Protein AF-A0A8X8KDC6-F1 (afdb_monomer)

Radius of gyration: 17.76 Å; Cα contacts (8 Å, |Δi|>4): 75; chains: 1; bounding box: 38×40×50 Å

Structure (mmCIF, N/CA/C/O backbone):
data_AF-A0A8X8KDC6-F1
#
_entry.id   AF-A0A8X8KDC6-F1
#
loop_
_atom_site.group_PDB
_atom_site.id
_atom_site.type_symbol
_atom_site.label_atom_id
_atom_site.label_alt_id
_atom_site.label_comp_id
_atom_site.label_asym_id
_atom_site.label_entity_id
_atom_site.label_seq_id
_atom_site.pdbx_PDB_ins_code
_atom_site.Cartn_x
_atom_site.Cartn_y
_atom_site.Cartn_z
_atom_site.occupancy
_atom_site.B_iso_or_equiv
_atom_site.auth_seq_id
_atom_site.auth_comp_id
_atom_site.auth_asym_id
_atom_site.auth_atom_id
_atom_site.pdbx_PDB_model_num
ATOM 1 N N . MET A 1 1 ? -7.376 23.759 17.686 1.00 50.00 1 MET A N 1
ATOM 2 C CA . MET A 1 1 ? -8.485 22.789 17.857 1.00 50.00 1 MET A CA 1
ATOM 3 C C . MET A 1 1 ? -9.263 22.471 16.564 1.00 50.00 1 MET A C 1
ATOM 5 O O . MET A 1 1 ? -10.229 21.731 16.641 1.00 50.00 1 MET A O 1
ATOM 9 N N . GLY A 1 2 ? -8.847 22.927 15.369 1.00 57.12 2 GLY A N 1
ATOM 10 C CA . GLY A 1 2 ? -9.596 22.674 14.118 1.00 57.12 2 GLY A CA 1
ATOM 11 C C . GLY A 1 2 ? -9.469 21.265 13.511 1.00 57.12 2 GLY A C 1
ATOM 12 O O . GLY A 1 2 ? -10.351 20.841 12.777 1.00 57.12 2 GLY A O 1
ATOM 13 N N . TRP A 1 3 ? -8.418 20.509 13.843 1.00 61.12 3 TRP A N 1
ATOM 14 C CA . TRP A 1 3 ? -8.119 19.207 13.220 1.00 61.12 3 TRP A CA 1
ATOM 15 C C . TRP A 1 3 ? -8.975 18.040 13.734 1.00 61.12 3 TRP A C 1
ATOM 17 O O . TRP A 1 3 ? -9.040 17.001 13.087 1.00 61.12 3 TRP A O 1
ATOM 27 N N . ILE A 1 4 ? -9.649 18.199 14.878 1.00 70.69 4 ILE A N 1
ATOM 28 C CA . ILE A 1 4 ? -10.498 17.150 15.474 1.00 70.69 4 ILE A CA 1
ATOM 29 C C . ILE A 1 4 ? -11.680 16.808 14.555 1.00 70.69 4 ILE A C 1
ATOM 31 O O . ILE A 1 4 ? -12.079 15.650 14.479 1.00 70.69 4 ILE A O 1
ATOM 35 N N . TRP A 1 5 ? -12.178 17.778 13.783 1.00 78.06 5 TRP A N 1
ATOM 36 C CA . TRP A 1 5 ? -13.244 17.563 12.800 1.00 78.06 5 TRP A CA 1
ATOM 37 C C . TRP A 1 5 ? -12.818 16.701 11.606 1.00 78.06 5 TRP A C 1
ATOM 39 O O . TRP A 1 5 ? -13.671 16.134 10.933 1.00 78.06 5 TRP A O 1
ATOM 49 N N . LEU A 1 6 ? -11.510 16.564 11.358 1.00 86.75 6 LEU A N 1
ATOM 50 C CA . LEU A 1 6 ? -10.969 15.701 10.305 1.00 86.75 6 LEU A CA 1
ATOM 51 C C . LEU A 1 6 ? -10.793 14.253 10.774 1.00 86.75 6 LEU A C 1
ATOM 53 O O . LEU A 1 6 ? -10.566 13.373 9.949 1.00 86.75 6 LEU A O 1
ATOM 57 N N . LEU A 1 7 ? -10.908 13.983 12.079 1.00 87.62 7 LEU A N 1
ATOM 58 C CA . LEU A 1 7 ? -10.729 12.641 12.625 1.00 87.62 7 LEU A CA 1
ATOM 59 C C . LEU A 1 7 ? -11.767 11.637 12.086 1.00 87.62 7 LEU A C 1
ATOM 61 O O . LEU A 1 7 ? -11.349 10.565 11.653 1.00 87.62 7 LEU A O 1
ATOM 65 N N . PRO A 1 8 ? -13.081 11.945 12.032 1.00 91.12 8 PRO A N 1
ATOM 66 C CA . PRO A 1 8 ? -14.060 11.033 11.440 1.00 91.12 8 PRO A CA 1
ATOM 67 C C . PRO A 1 8 ? -13.779 10.755 9.962 1.00 91.12 8 PRO A C 1
ATOM 69 O O . PRO A 1 8 ? -13.879 9.613 9.524 1.00 91.12 8 PRO A O 1
ATOM 72 N N . PHE A 1 9 ? -13.375 11.783 9.211 1.00 93.31 9 PHE A N 1
ATOM 73 C CA . PHE A 1 9 ? -13.016 11.655 7.800 1.00 93.31 9 PHE A CA 1
ATOM 74 C C . PHE A 1 9 ? -11.799 10.739 7.613 1.00 93.31 9 PHE A C 1
ATOM 76 O O . PHE A 1 9 ? -11.860 9.778 6.856 1.00 93.31 9 PHE A O 1
ATOM 83 N N . HIS A 1 10 ? -10.739 10.954 8.395 1.00 94.25 10 HIS A N 1
ATOM 84 C CA . HIS A 1 10 ? -9.546 10.110 8.386 1.00 94.25 10 HIS A CA 1
ATOM 85 C C . HIS A 1 10 ? -9.852 8.640 8.720 1.00 94.25 10 HIS A C 1
ATOM 87 O O . HIS A 1 10 ? -9.284 7.737 8.106 1.00 94.25 10 HIS A O 1
ATOM 93 N N . ILE A 1 11 ? -10.765 8.389 9.667 1.00 93.88 11 ILE A N 1
ATOM 94 C CA . ILE A 1 11 ? -11.205 7.029 10.007 1.00 93.88 11 ILE A CA 1
ATOM 95 C C . ILE A 1 11 ? -11.946 6.393 8.824 1.00 93.88 11 ILE A C 1
ATOM 97 O O . ILE A 1 11 ? -11.641 5.258 8.466 1.00 93.88 11 ILE A O 1
ATOM 101 N N . ILE A 1 12 ? -12.890 7.109 8.203 1.00 95.38 12 ILE A N 1
ATOM 102 C CA . ILE A 1 12 ? -13.651 6.605 7.048 1.00 95.38 12 ILE A CA 1
ATOM 103 C C . ILE A 1 12 ? -12.710 6.277 5.885 1.00 95.38 12 ILE A C 1
ATOM 105 O O . ILE A 1 12 ? -12.761 5.162 5.366 1.00 95.38 12 ILE A O 1
ATOM 109 N N . ASP A 1 13 ? -11.807 7.190 5.530 1.00 95.19 13 ASP A N 1
ATOM 110 C CA . ASP A 1 13 ? -10.813 6.970 4.476 1.00 95.19 13 ASP A CA 1
ATOM 111 C C . ASP A 1 13 ? -9.928 5.756 4.774 1.00 95.19 13 ASP A C 1
ATOM 113 O O . ASP A 1 13 ? -9.688 4.918 3.902 1.00 95.19 13 ASP A O 1
ATOM 117 N N . GLY A 1 14 ? -9.486 5.610 6.028 1.00 96.06 14 GLY A N 1
ATOM 118 C CA . GLY A 1 14 ? -8.709 4.456 6.474 1.00 96.06 14 GLY A CA 1
ATOM 119 C C . GLY A 1 14 ? -9.466 3.131 6.332 1.00 96.06 14 GLY A C 1
ATOM 120 O O . GLY A 1 14 ? -8.876 2.127 5.929 1.00 96.06 14 GLY A O 1
ATOM 121 N N . LEU A 1 15 ? -10.774 3.115 6.606 1.00 97.00 15 LEU A N 1
ATOM 122 C CA . LEU A 1 15 ? -11.620 1.929 6.434 1.00 97.00 15 LEU A CA 1
ATOM 123 C C . LEU A 1 15 ? -11.855 1.593 4.958 1.00 97.00 15 LEU A C 1
ATOM 125 O O . LEU A 1 15 ? -11.817 0.421 4.585 1.00 97.00 15 LEU A O 1
ATOM 129 N N . VAL A 1 16 ? -12.046 2.598 4.102 1.00 97.62 16 VAL A N 1
ATOM 130 C CA . VAL A 1 16 ? -12.143 2.394 2.649 1.00 97.62 16 VAL A CA 1
ATOM 131 C C . VAL A 1 16 ? -10.831 1.823 2.104 1.00 97.62 16 VAL A C 1
ATOM 133 O O . VAL A 1 16 ? -10.850 0.842 1.359 1.00 97.62 16 VAL A O 1
ATOM 136 N N . ALA A 1 17 ? -9.687 2.362 2.536 1.00 95.81 17 ALA A N 1
ATOM 137 C CA . ALA A 1 17 ? -8.376 1.818 2.193 1.00 95.81 17 ALA A CA 1
ATOM 138 C C . ALA A 1 17 ? -8.212 0.366 2.676 1.00 95.81 17 ALA A C 1
ATOM 140 O O . ALA A 1 17 ? -7.677 -0.468 1.946 1.00 95.81 17 ALA A O 1
ATOM 141 N N . ALA A 1 18 ? -8.721 0.032 3.867 1.00 97.31 18 ALA A N 1
ATOM 142 C CA . ALA A 1 18 ? -8.708 -1.334 4.387 1.00 97.31 18 ALA A CA 1
ATOM 143 C C . ALA A 1 18 ? -9.477 -2.313 3.492 1.00 97.31 18 ALA A C 1
ATOM 145 O O . ALA A 1 18 ? -8.973 -3.395 3.188 1.00 97.31 18 ALA A O 1
ATOM 146 N N . LEU A 1 19 ? -10.674 -1.926 3.041 1.00 97.75 19 LEU A N 1
ATOM 147 C CA . LEU A 1 19 ? -11.485 -2.735 2.130 1.00 97.75 19 LEU A CA 1
ATOM 148 C C . LEU A 1 19 ? -10.792 -2.928 0.780 1.00 97.75 19 LEU A C 1
ATOM 150 O O . LEU A 1 19 ? -10.756 -4.046 0.265 1.00 97.75 19 LEU A O 1
ATOM 154 N N . PHE A 1 20 ? -10.198 -1.864 0.234 1.00 96.94 20 PHE A N 1
ATOM 155 C CA . PHE A 1 20 ? -9.437 -1.943 -1.009 1.00 96.94 20 PHE A CA 1
ATOM 156 C C . PHE A 1 20 ? -8.254 -2.913 -0.884 1.00 96.94 20 PHE A C 1
ATOM 158 O O . PHE A 1 20 ? -8.102 -3.808 -1.713 1.00 96.94 20 PHE A O 1
ATOM 165 N N . LEU A 1 21 ? -7.461 -2.802 0.187 1.00 97.06 21 LEU A N 1
ATOM 166 C CA . LEU A 1 21 ? -6.334 -3.702 0.445 1.00 97.06 21 LEU A CA 1
ATOM 167 C C . 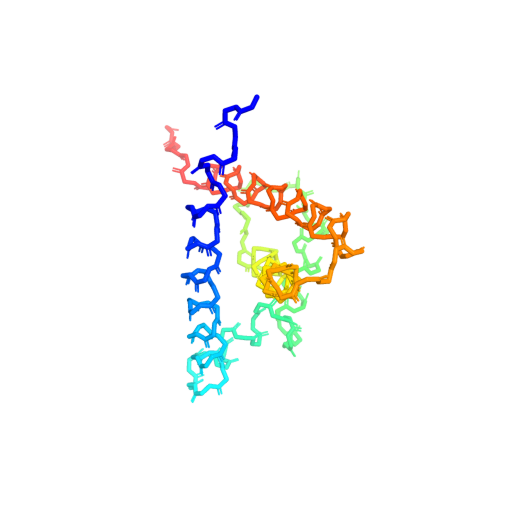LEU A 1 21 ? -6.784 -5.154 0.634 1.00 97.06 21 LEU A C 1
ATOM 169 O O . LEU A 1 21 ? -6.146 -6.064 0.109 1.00 97.06 21 LEU A O 1
ATOM 173 N N . ALA A 1 22 ? -7.885 -5.391 1.351 1.00 97.25 22 ALA A N 1
ATOM 174 C CA . ALA A 1 22 ? -8.444 -6.731 1.506 1.00 97.25 22 ALA A CA 1
ATOM 175 C C . ALA A 1 22 ? -8.863 -7.332 0.151 1.00 97.25 22 ALA A C 1
ATOM 177 O O . ALA A 1 22 ? -8.593 -8.507 -0.116 1.00 97.25 22 ALA A O 1
ATOM 178 N N . GLY A 1 23 ? -9.471 -6.523 -0.721 1.00 97.62 23 GLY A N 1
ATOM 179 C CA . GLY A 1 23 ? -9.788 -6.898 -2.098 1.00 97.62 23 GLY A CA 1
ATOM 180 C C . GLY A 1 23 ? -8.541 -7.221 -2.923 1.00 97.62 23 GLY A C 1
ATOM 181 O O . GLY A 1 23 ? -8.492 -8.268 -3.569 1.00 97.62 23 GLY A O 1
ATOM 182 N N . GLU A 1 24 ? -7.507 -6.383 -2.838 1.00 96.81 24 GLU A N 1
ATOM 183 C CA . GLU A 1 24 ? -6.232 -6.579 -3.536 1.00 96.81 24 GLU A CA 1
ATOM 184 C C . GLU A 1 24 ? -5.561 -7.894 -3.115 1.00 96.81 24 GLU A C 1
ATOM 186 O O . GLU A 1 24 ? -5.214 -8.721 -3.959 1.00 96.81 24 GLU A O 1
ATOM 191 N N . TRP A 1 25 ? -5.457 -8.161 -1.809 1.00 97.31 25 TRP A N 1
ATOM 192 C CA . TRP A 1 25 ? -4.926 -9.430 -1.301 1.00 97.31 25 TRP A CA 1
ATOM 193 C C . TRP A 1 25 ? -5.766 -10.632 -1.738 1.00 97.31 25 TRP A C 1
ATOM 195 O O . TRP A 1 25 ? -5.215 -11.657 -2.147 1.00 97.31 25 TRP A O 1
ATOM 205 N N . SER A 1 26 ? -7.094 -10.502 -1.712 1.00 97.50 26 SER A N 1
ATOM 206 C CA . SER A 1 26 ? -8.003 -11.552 -2.181 1.00 97.50 26 SER A CA 1
ATOM 207 C C . SER A 1 26 ? -7.783 -11.859 -3.662 1.00 97.50 26 SER A C 1
ATOM 209 O O . SER A 1 26 ? -7.729 -13.025 -4.051 1.00 97.50 26 SER A O 1
ATOM 211 N N . TRP A 1 27 ? -7.585 -10.837 -4.495 1.00 97.69 27 TRP A N 1
ATOM 212 C CA . TRP A 1 27 ? -7.288 -11.010 -5.914 1.00 97.69 27 TRP A CA 1
ATOM 213 C C . TRP A 1 27 ? -5.903 -11.628 -6.156 1.00 97.69 27 TRP A C 1
ATOM 215 O O . TRP A 1 27 ? -5.794 -12.581 -6.944 1.00 97.69 27 TRP A O 1
ATOM 225 N N . LEU A 1 28 ? -4.867 -11.129 -5.467 1.00 96.12 28 LEU A N 1
ATOM 226 C CA . LEU A 1 28 ? -3.480 -11.603 -5.563 1.00 96.12 28 LEU A CA 1
ATOM 227 C C . LEU A 1 28 ? -3.355 -13.089 -5.217 1.00 96.12 28 LEU A C 1
ATOM 229 O O . LEU A 1 28 ? -2.596 -13.814 -5.862 1.00 96.12 28 LEU A O 1
ATOM 233 N N . LEU A 1 29 ? -4.106 -13.556 -4.221 1.00 94.31 29 LEU A N 1
ATOM 234 C CA . LEU A 1 29 ? -4.061 -14.944 -3.763 1.00 94.31 29 LEU A CA 1
ATOM 235 C C . LEU A 1 29 ? -5.074 -15.832 -4.508 1.00 94.31 29 LEU A C 1
ATOM 237 O O . LEU A 1 29 ? -4.766 -16.973 -4.871 1.00 94.31 29 LEU A O 1
ATOM 241 N N . GLY A 1 30 ? -6.263 -15.298 -4.793 1.00 93.75 30 GLY A N 1
ATOM 242 C CA . GLY A 1 30 ? -7.405 -16.045 -5.320 1.00 93.75 30 GLY A CA 1
ATOM 243 C C . GLY A 1 30 ? -7.367 -16.312 -6.824 1.00 93.75 30 GLY A C 1
ATOM 244 O O . GLY A 1 30 ? -7.896 -17.325 -7.277 1.00 93.75 30 GLY A O 1
ATOM 245 N N . SER A 1 31 ? -6.701 -15.471 -7.621 1.00 95.62 31 SER A N 1
ATOM 246 C CA . SER A 1 31 ? -6.715 -15.595 -9.086 1.00 95.62 31 SER A CA 1
ATOM 247 C C . SER A 1 31 ? -5.368 -16.025 -9.677 1.00 95.62 31 SER A C 1
ATOM 249 O O . SER A 1 31 ? -4.296 -15.719 -9.156 1.00 95.62 31 SER A O 1
ATOM 251 N N . GLY A 1 32 ? -5.394 -16.721 -10.821 1.00 94.81 32 GLY A N 1
ATOM 252 C CA . GLY A 1 32 ? -4.166 -17.094 -11.535 1.00 94.81 32 GLY A CA 1
ATOM 253 C C . GLY A 1 32 ? -3.362 -15.880 -12.025 1.00 94.81 32 GLY A C 1
ATOM 254 O O . GLY A 1 32 ? -2.133 -15.906 -12.003 1.00 94.81 32 GLY A O 1
ATOM 255 N N . ALA A 1 33 ? -4.044 -14.805 -12.435 1.00 93.44 33 ALA A N 1
ATOM 256 C CA . ALA A 1 33 ? -3.409 -13.541 -12.808 1.00 93.44 33 ALA A CA 1
ATOM 257 C C . ALA A 1 33 ? -2.813 -12.819 -11.590 1.00 93.44 33 ALA A C 1
ATOM 259 O O . ALA A 1 33 ? -1.662 -12.383 -11.647 1.00 93.44 33 ALA A O 1
ATOM 260 N N . GLY A 1 34 ? -3.549 -12.786 -10.478 1.00 93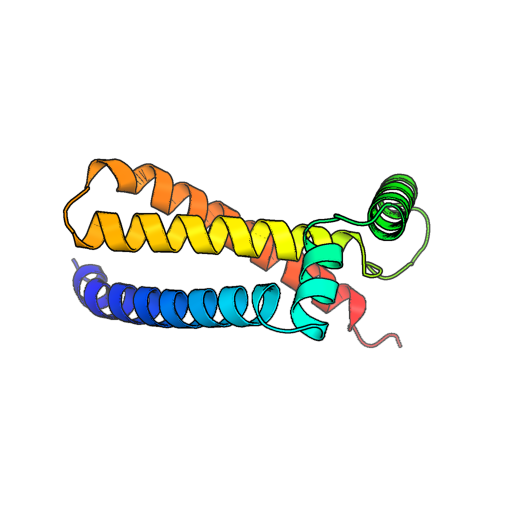.19 34 GLY A N 1
ATOM 261 C CA . GLY A 1 34 ? -3.099 -12.231 -9.208 1.00 93.19 34 GLY A CA 1
ATOM 262 C C . GLY A 1 34 ? -1.844 -12.919 -8.689 1.00 93.19 34 GLY A C 1
ATOM 263 O O . GLY A 1 34 ? -0.861 -12.244 -8.408 1.00 93.19 34 GLY A O 1
ATOM 264 N N . ARG A 1 35 ? -1.791 -14.258 -8.698 1.00 93.31 35 ARG A N 1
ATOM 265 C CA . ARG A 1 35 ? -0.596 -14.996 -8.248 1.00 93.31 35 ARG A CA 1
ATOM 266 C C . ARG A 1 35 ? 0.641 -14.697 -9.093 1.00 93.31 35 ARG A C 1
ATOM 268 O O . ARG A 1 35 ? 1.748 -14.622 -8.561 1.00 93.31 35 ARG A O 1
ATOM 275 N N . ARG A 1 36 ? 0.476 -14.479 -10.405 1.00 90.69 36 ARG A N 1
ATOM 276 C CA . ARG A 1 36 ? 1.574 -14.018 -11.277 1.00 90.69 36 ARG A CA 1
ATOM 277 C C . ARG A 1 36 ? 2.018 -12.597 -10.924 1.00 90.69 36 ARG A C 1
ATOM 279 O O . ARG A 1 36 ? 3.220 -12.337 -10.903 1.00 90.69 36 ARG A O 1
ATOM 286 N N . SER A 1 37 ? 1.074 -11.704 -10.617 1.00 89.56 37 SER A N 1
ATOM 287 C CA . SER A 1 37 ? 1.376 -10.353 -10.130 1.00 89.56 37 SER A CA 1
ATOM 288 C C . SER A 1 37 ? 2.113 -10.397 -8.786 1.00 89.56 37 SER A C 1
ATOM 290 O O . SER A 1 37 ? 3.182 -9.806 -8.667 1.00 89.56 37 SER A O 1
ATOM 292 N N . ALA A 1 38 ? 1.637 -11.199 -7.826 1.00 89.75 38 ALA A N 1
ATOM 293 C CA . ALA A 1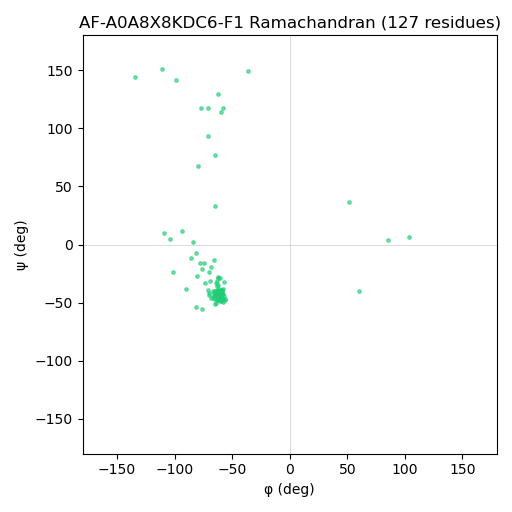 38 ? 2.268 -11.429 -6.527 1.00 89.75 38 ALA A CA 1
ATOM 294 C C . ALA A 1 38 ? 3.711 -11.935 -6.681 1.00 89.75 38 ALA A C 1
ATOM 296 O 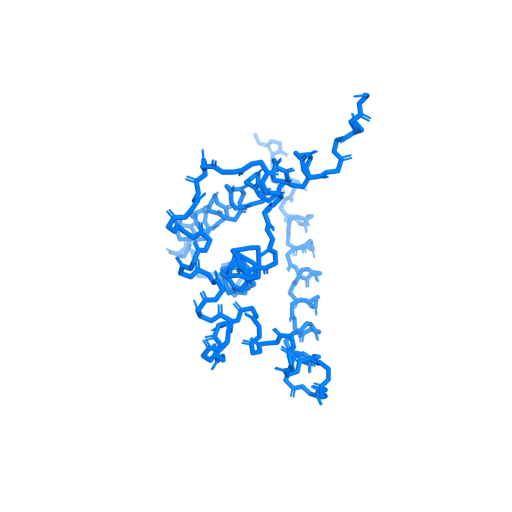O . ALA A 1 38 ? 4.640 -11.387 -6.091 1.00 89.75 38 ALA A O 1
ATOM 297 N N . ALA A 1 39 ? 3.934 -12.931 -7.546 1.00 87.75 39 ALA A N 1
ATOM 298 C CA . ALA A 1 39 ? 5.271 -13.457 -7.816 1.00 87.75 39 ALA A CA 1
ATOM 299 C C . ALA A 1 39 ? 6.229 -12.415 -8.418 1.00 87.75 39 ALA A C 1
ATOM 301 O O . ALA A 1 39 ? 7.447 -12.504 -8.225 1.00 87.75 39 ALA A O 1
ATOM 302 N N . ARG A 1 40 ? 5.691 -11.426 -9.140 1.00 86.56 40 ARG A N 1
ATOM 303 C CA . ARG A 1 40 ? 6.446 -10.288 -9.665 1.00 86.56 40 ARG A CA 1
ATOM 304 C C . ARG A 1 40 ? 6.753 -9.274 -8.561 1.00 86.56 40 ARG A C 1
ATOM 306 O O . ARG A 1 40 ? 7.926 -8.998 -8.347 1.00 86.56 40 ARG A O 1
ATOM 313 N N . ILE A 1 41 ? 5.749 -8.761 -7.851 1.00 88.56 41 ILE A N 1
ATOM 314 C CA . ILE A 1 41 ? 5.932 -7.677 -6.866 1.00 88.56 41 ILE A CA 1
ATOM 315 C C . ILE A 1 41 ? 6.713 -8.119 -5.621 1.00 88.56 41 ILE A C 1
ATOM 317 O O . ILE A 1 41 ? 7.506 -7.356 -5.085 1.00 88.56 41 ILE A O 1
ATOM 321 N N . PHE A 1 42 ? 6.587 -9.386 -5.214 1.00 86.88 42 PHE A N 1
ATOM 322 C CA . PHE A 1 42 ? 7.350 -9.956 -4.096 1.00 86.88 42 PHE A CA 1
ATOM 323 C C . PHE A 1 42 ? 8.643 -10.647 -4.530 1.00 86.88 42 PHE A C 1
ATOM 325 O O . PHE A 1 42 ? 9.268 -11.359 -3.745 1.00 86.88 42 PHE A O 1
ATOM 332 N N . LEU A 1 43 ? 9.056 -10.461 -5.790 1.00 84.00 43 LEU A N 1
ATOM 333 C CA . LEU A 1 43 ? 10.297 -11.014 -6.335 1.00 84.00 43 LEU A CA 1
ATOM 334 C C . LEU A 1 43 ? 10.434 -12.527 -6.082 1.00 84.00 43 LEU A C 1
ATOM 336 O O . LEU A 1 43 ? 11.530 -13.032 -5.831 1.00 84.00 43 LEU A O 1
ATOM 340 N N . LEU A 1 44 ? 9.330 -13.275 -6.139 1.00 83.25 44 LEU A N 1
ATOM 341 C CA . LEU A 1 44 ? 9.320 -14.709 -5.829 1.00 83.25 44 LEU A CA 1
ATOM 342 C C . LEU A 1 44 ? 9.943 -15.548 -6.953 1.00 83.25 44 LEU A C 1
ATOM 344 O O . LEU A 1 44 ? 10.318 -16.693 -6.727 1.00 83.25 44 LEU A O 1
ATOM 348 N N . SER A 1 45 ? 10.111 -14.981 -8.153 1.00 80.62 45 SER A N 1
ATOM 349 C CA . SER A 1 45 ? 10.761 -15.661 -9.277 1.00 80.62 45 SER A CA 1
ATOM 350 C C . SER A 1 45 ? 12.232 -15.256 -9.453 1.00 80.62 45 SER A C 1
ATOM 352 O O . SER A 1 45 ? 12.601 -14.079 -9.368 1.00 80.62 45 SER A O 1
ATOM 354 N N . ALA A 1 46 ? 13.082 -16.227 -9.804 1.00 77.88 46 ALA A N 1
ATOM 355 C CA . ALA A 1 46 ? 14.491 -15.986 -10.135 1.00 77.88 46 ALA A CA 1
ATOM 356 C C . ALA A 1 46 ? 14.664 -15.043 -11.342 1.00 77.88 46 ALA A C 1
ATOM 358 O O . ALA A 1 46 ? 15.657 -14.321 -11.450 1.00 77.88 46 ALA A O 1
ATOM 359 N N . THR A 1 47 ? 13.703 -15.027 -12.267 1.00 77.31 47 THR A N 1
ATOM 360 C CA . THR A 1 47 ? 13.667 -14.087 -13.394 1.00 77.31 47 THR A CA 1
ATOM 361 C C . THR A 1 47 ? 13.456 -12.650 -12.930 1.00 77.31 47 THR A C 1
ATOM 363 O O . THR A 1 47 ? 14.199 -11.772 -13.370 1.00 77.31 47 THR A O 1
ATOM 366 N N . THR A 1 48 ? 12.520 -12.403 -12.008 1.00 72.50 48 THR A N 1
ATOM 367 C CA . THR A 1 48 ? 12.266 -11.052 -11.489 1.00 72.50 48 THR A CA 1
ATOM 368 C C . THR A 1 48 ? 13.425 -10.569 -10.620 1.00 72.50 48 THR A C 1
ATOM 370 O O . THR A 1 48 ? 13.900 -9.453 -10.816 1.00 72.50 48 THR A O 1
ATOM 373 N N . ARG A 1 49 ? 13.988 -11.433 -9.760 1.00 79.50 49 ARG A N 1
ATOM 374 C CA . ARG A 1 49 ? 15.190 -11.106 -8.966 1.00 79.50 49 ARG A CA 1
ATOM 375 C C . ARG A 1 49 ? 16.367 -10.686 -9.849 1.00 79.50 49 ARG A C 1
ATOM 377 O O . ARG A 1 49 ? 16.983 -9.652 -9.613 1.00 79.50 49 ARG A O 1
ATOM 384 N N . ARG A 1 50 ? 16.647 -11.442 -10.919 1.00 79.88 50 ARG A N 1
ATOM 385 C CA . ARG A 1 50 ? 17.715 -11.106 -11.881 1.00 79.88 50 ARG A CA 1
ATOM 386 C C . ARG A 1 50 ? 17.454 -9.795 -12.626 1.00 79.88 50 ARG A C 1
ATOM 388 O O . ARG A 1 50 ? 18.411 -9.100 -12.956 1.00 79.88 50 ARG A O 1
ATOM 395 N N . ARG A 1 51 ? 16.192 -9.446 -12.911 1.00 74.56 51 ARG A N 1
ATOM 396 C CA . ARG A 1 51 ? 15.841 -8.135 -13.488 1.00 74.56 51 ARG A CA 1
ATOM 397 C C . ARG A 1 51 ? 16.179 -7.003 -12.515 1.00 74.56 51 ARG A C 1
ATOM 399 O O . ARG A 1 51 ? 16.932 -6.122 -12.910 1.00 74.56 51 ARG A O 1
ATOM 406 N N . VAL A 1 52 ? 15.748 -7.091 -11.256 1.00 75.50 52 VAL A N 1
ATOM 407 C CA . VAL A 1 52 ? 16.045 -6.077 -10.224 1.00 75.50 52 VAL A CA 1
ATOM 408 C C . VAL A 1 52 ? 17.548 -5.886 -10.026 1.00 75.50 52 VAL A C 1
ATOM 410 O O . VAL A 1 52 ? 18.035 -4.762 -10.090 1.00 75.50 52 VAL A O 1
ATOM 413 N N . VAL A 1 53 ? 18.309 -6.974 -9.858 1.00 80.62 53 VAL A N 1
ATOM 414 C CA . VAL A 1 53 ? 19.768 -6.897 -9.650 1.00 80.62 53 VAL A CA 1
ATOM 415 C C . VAL A 1 53 ? 20.478 -6.236 -10.832 1.00 80.62 53 VAL A C 1
ATOM 417 O O . VAL A 1 53 ? 21.386 -5.432 -10.631 1.00 80.62 53 VAL A O 1
ATOM 420 N N . ARG A 1 54 ? 20.070 -6.547 -12.069 1.00 76.25 54 ARG A N 1
ATOM 421 C CA . ARG A 1 54 ? 20.623 -5.884 -13.258 1.00 76.25 54 ARG A CA 1
ATOM 422 C C . ARG A 1 54 ? 20.298 -4.396 -13.263 1.00 76.25 54 ARG A C 1
ATOM 424 O O . ARG A 1 54 ? 21.200 -3.599 -13.478 1.00 76.25 54 ARG A O 1
ATOM 431 N N . GLN A 1 55 ? 19.056 -4.018 -12.976 1.00 72.50 55 GLN A N 1
ATOM 432 C CA . GLN A 1 55 ? 18.680 -2.604 -12.937 1.00 72.50 55 GLN A CA 1
ATOM 433 C C . GLN A 1 55 ? 19.447 -1.828 -11.876 1.00 72.50 55 GLN A C 1
ATOM 435 O O . GLN A 1 55 ? 19.946 -0.751 -12.166 1.00 72.50 55 GLN A O 1
ATOM 440 N N . TRP A 1 56 ? 19.606 -2.396 -10.683 1.00 74.25 56 TRP A N 1
ATOM 441 C CA . TRP A 1 56 ? 20.383 -1.765 -9.622 1.00 74.25 56 TRP A CA 1
ATOM 442 C C . TRP A 1 56 ? 21.837 -1.507 -10.041 1.00 74.25 56 TRP A C 1
ATOM 444 O O . TRP A 1 56 ? 22.386 -0.445 -9.774 1.00 74.25 56 TRP A O 1
ATOM 454 N N . ARG A 1 57 ? 22.462 -2.457 -10.749 1.00 76.06 57 ARG A N 1
ATOM 455 C CA . ARG A 1 57 ? 23.846 -2.317 -11.238 1.00 76.06 57 ARG A CA 1
ATOM 456 C C . ARG A 1 57 ? 24.012 -1.290 -12.360 1.00 76.06 57 ARG A C 1
ATOM 458 O O . ARG A 1 57 ? 25.116 -0.791 -12.550 1.00 76.06 57 ARG A O 1
ATOM 465 N N . HIS A 1 58 ? 22.947 -0.999 -13.101 1.00 71.44 58 HIS A N 1
ATOM 466 C CA . HIS A 1 58 ? 22.955 -0.063 -14.229 1.00 71.44 58 HIS A CA 1
ATOM 467 C C . HIS A 1 58 ? 22.202 1.241 -13.928 1.00 71.44 58 HIS A C 1
ATOM 469 O O . HIS A 1 58 ? 21.986 2.050 -14.831 1.00 71.44 58 HIS A O 1
ATOM 475 N N . LEU A 1 59 ? 21.824 1.460 -12.664 1.00 65.25 59 LEU A N 1
ATOM 476 C CA . LEU A 1 59 ? 21.132 2.661 -12.219 1.00 65.25 59 LEU A CA 1
ATOM 477 C C . LEU A 1 59 ? 21.998 3.892 -12.546 1.00 65.25 59 LEU A C 1
ATOM 479 O O . LEU A 1 59 ? 23.123 4.008 -12.066 1.00 65.25 59 LEU A O 1
ATOM 483 N N . GLY A 1 60 ? 21.489 4.781 -13.402 1.00 56.91 60 GLY A N 1
ATOM 484 C CA . GLY A 1 60 ? 22.170 6.019 -13.802 1.00 56.91 60 GLY A CA 1
ATOM 485 C C . GLY A 1 60 ? 23.160 5.908 -14.968 1.00 56.91 60 GLY A C 1
ATOM 486 O O . GLY A 1 60 ? 23.793 6.909 -15.288 1.00 56.91 60 GLY A O 1
ATOM 487 N N . ARG A 1 61 ? 23.311 4.737 -15.609 1.00 57.94 61 ARG A N 1
ATOM 488 C CA . ARG A 1 61 ? 24.297 4.549 -16.695 1.00 57.94 61 ARG A CA 1
ATOM 489 C C . ARG A 1 61 ? 23.712 4.584 -18.106 1.00 57.94 61 ARG A C 1
ATOM 491 O O . ARG A 1 61 ? 24.425 4.955 -19.026 1.00 57.94 61 ARG A O 1
ATOM 498 N N . ASP A 1 62 ? 22.426 4.286 -18.248 1.00 51.34 62 ASP A N 1
ATOM 499 C CA . ASP A 1 62 ? 21.693 4.374 -19.507 1.00 51.34 62 ASP A CA 1
ATOM 500 C C . ASP A 1 62 ? 20.352 5.065 -19.240 1.00 51.34 62 ASP A C 1
ATOM 502 O O . ASP A 1 62 ? 19.738 4.834 -18.197 1.00 51.34 62 ASP A O 1
ATOM 506 N N . GLY A 1 63 ? 19.867 5.886 -20.179 1.00 50.66 63 GLY A N 1
ATOM 507 C CA . GLY A 1 63 ? 18.544 6.541 -20.158 1.00 50.66 63 GLY A CA 1
ATOM 508 C C . GLY A 1 63 ? 17.354 5.569 -20.235 1.00 50.66 63 GLY A C 1
ATOM 509 O O . GLY A 1 63 ? 16.329 5.851 -20.861 1.00 50.66 63 GLY A O 1
ATOM 510 N N . THR A 1 64 ? 17.503 4.380 -19.658 1.00 49.78 64 THR A N 1
ATOM 511 C CA . THR A 1 64 ? 16.462 3.387 -19.491 1.00 49.78 64 THR A CA 1
ATOM 512 C C . THR A 1 64 ? 15.480 3.876 -18.437 1.00 49.78 64 THR A C 1
ATOM 514 O O . THR A 1 64 ? 15.852 4.020 -17.274 1.00 49.78 64 THR A O 1
ATOM 517 N N . LEU A 1 65 ? 14.231 4.073 -18.873 1.00 52.28 65 LEU A N 1
ATOM 518 C CA .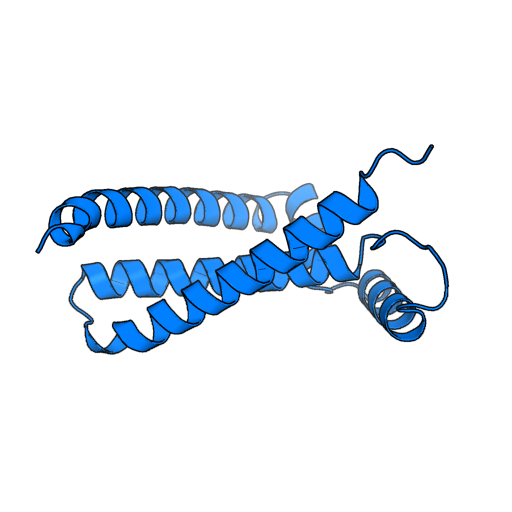 LEU A 1 65 ? 13.019 4.153 -18.047 1.00 52.28 65 LEU A CA 1
ATOM 519 C C . LEU A 1 65 ? 13.113 3.168 -16.869 1.00 52.28 65 LEU A C 1
ATOM 521 O O . LEU A 1 65 ? 13.746 2.114 -17.027 1.00 52.28 65 LEU A O 1
ATOM 525 N N . LEU A 1 66 ? 12.501 3.463 -15.719 1.00 54.06 66 LEU A N 1
ATOM 526 C CA . LEU A 1 66 ? 12.500 2.580 -14.542 1.00 54.06 66 LEU A CA 1
ATOM 527 C C . LEU A 1 66 ? 11.745 1.262 -14.857 1.00 54.06 66 LEU A C 1
ATOM 529 O O . LEU A 1 66 ? 10.596 1.033 -14.507 1.00 54.06 66 LEU A O 1
ATOM 533 N N . ARG A 1 67 ? 12.410 0.361 -15.588 1.00 62.69 67 ARG A N 1
ATOM 534 C CA . ARG A 1 67 ? 11.836 -0.798 -16.290 1.00 62.69 67 ARG A CA 1
ATOM 535 C C . ARG A 1 67 ? 11.363 -1.896 -15.342 1.00 62.69 67 ARG A C 1
ATOM 537 O O . ARG A 1 67 ? 12.141 -2.784 -15.027 1.00 62.69 67 ARG A O 1
ATOM 544 N N . GLU A 1 68 ? 10.093 -1.890 -14.960 1.00 62.28 68 GLU A N 1
ATOM 545 C CA . GLU A 1 68 ? 9.294 -3.017 -14.429 1.00 62.28 68 GLU A CA 1
ATOM 546 C C . GLU A 1 68 ? 9.753 -3.718 -13.128 1.00 62.28 68 GLU A C 1
ATOM 548 O O . GLU A 1 68 ? 8.907 -4.117 -12.336 1.00 62.28 68 GLU A O 1
ATOM 553 N N . GLY A 1 69 ? 11.047 -3.954 -12.890 1.00 65.81 69 GLY A N 1
ATOM 554 C CA . GLY A 1 69 ? 11.554 -4.753 -11.773 1.00 65.81 69 GLY A CA 1
ATOM 555 C C . GLY A 1 69 ? 11.628 -3.976 -10.462 1.00 65.81 69 GLY A C 1
ATOM 556 O O . GLY A 1 69 ? 11.092 -4.436 -9.456 1.00 65.81 69 GLY A O 1
ATOM 557 N N . LEU A 1 70 ? 12.296 -2.817 -10.465 1.00 71.62 70 LEU A N 1
ATOM 558 C CA . LEU A 1 70 ? 12.373 -1.933 -9.292 1.00 71.62 70 LEU A CA 1
ATOM 559 C C . LEU A 1 70 ? 10.998 -1.387 -8.902 1.00 71.62 70 LEU A C 1
ATOM 561 O O . LEU A 1 70 ? 10.658 -1.414 -7.724 1.00 71.62 70 LEU A O 1
ATOM 565 N N . ASP A 1 71 ? 10.191 -0.983 -9.884 1.00 75.44 71 ASP A N 1
ATOM 566 C CA . ASP A 1 71 ? 8.815 -0.533 -9.654 1.00 75.44 71 ASP A CA 1
ATOM 567 C C . ASP A 1 71 ? 7.953 -1.641 -9.024 1.00 75.44 71 ASP A C 1
ATOM 569 O O . ASP A 1 71 ? 7.298 -1.424 -8.007 1.00 75.44 71 ASP A O 1
ATOM 573 N N . ALA A 1 72 ? 8.061 -2.882 -9.516 1.00 77.56 72 ALA A N 1
ATOM 574 C CA . ALA A 1 72 ? 7.367 -4.013 -8.905 1.00 77.56 72 ALA A CA 1
ATOM 575 C C . ALA A 1 72 ? 7.794 -4.267 -7.448 1.00 77.56 72 ALA A C 1
ATOM 577 O O . ALA A 1 72 ? 6.942 -4.570 -6.613 1.00 77.56 72 ALA A O 1
ATOM 578 N N . ALA A 1 73 ? 9.086 -4.143 -7.130 1.00 80.06 73 ALA A N 1
ATOM 579 C CA . ALA A 1 73 ? 9.571 -4.298 -5.759 1.00 80.06 73 ALA A CA 1
ATOM 580 C C . ALA A 1 73 ? 9.048 -3.180 -4.838 1.00 80.06 73 ALA A C 1
ATOM 582 O O . ALA A 1 73 ? 8.605 -3.462 -3.725 1.00 80.06 73 ALA A O 1
ATOM 583 N N . VAL A 1 74 ? 9.049 -1.928 -5.314 1.00 83.19 74 VAL A N 1
ATOM 584 C CA . VAL A 1 74 ? 8.478 -0.777 -4.595 1.00 83.19 74 VAL A CA 1
ATOM 585 C C . VAL A 1 74 ? 6.984 -0.983 -4.352 1.00 83.19 74 VAL A C 1
ATOM 587 O O . VAL A 1 74 ? 6.532 -0.786 -3.228 1.00 83.19 74 VAL A O 1
ATOM 590 N N . ALA A 1 75 ? 6.235 -1.465 -5.347 1.00 85.81 75 ALA A N 1
ATOM 591 C CA . ALA A 1 75 ? 4.817 -1.790 -5.201 1.00 85.81 75 ALA A CA 1
ATOM 592 C C . ALA A 1 75 ? 4.571 -2.877 -4.138 1.00 85.81 75 ALA A C 1
ATOM 594 O O . ALA A 1 75 ? 3.658 -2.749 -3.323 1.00 85.81 75 ALA A O 1
ATOM 595 N N . GLY A 1 76 ? 5.408 -3.921 -4.092 1.00 89.88 76 GLY A N 1
ATOM 596 C CA . GLY A 1 76 ? 5.329 -4.963 -3.063 1.00 89.88 76 GLY A CA 1
ATOM 597 C C . GLY A 1 76 ? 5.584 -4.424 -1.651 1.00 89.88 76 GLY A C 1
ATOM 598 O O . GLY A 1 76 ? 4.829 -4.729 -0.726 1.00 89.88 76 GLY A O 1
ATOM 599 N N . VAL A 1 77 ? 6.611 -3.583 -1.482 1.00 90.69 77 VAL A N 1
ATOM 600 C CA . VAL A 1 77 ? 6.903 -2.914 -0.201 1.00 90.69 77 VAL A CA 1
ATOM 601 C C . VAL A 1 77 ? 5.762 -1.978 0.193 1.00 90.69 77 VAL A C 1
ATOM 603 O O . VAL A 1 77 ? 5.321 -2.007 1.340 1.00 90.69 77 VAL A O 1
ATOM 606 N N . PHE A 1 78 ? 5.245 -1.192 -0.751 1.00 91.69 78 PHE A N 1
ATOM 607 C CA . PHE A 1 78 ? 4.123 -0.290 -0.518 1.00 91.69 78 PHE A CA 1
ATOM 608 C C . PHE A 1 78 ? 2.884 -1.052 -0.039 1.00 91.69 78 PHE A C 1
ATOM 610 O O . PHE A 1 78 ? 2.305 -0.681 0.978 1.00 91.69 78 PHE A O 1
ATOM 617 N N . LEU A 1 79 ? 2.520 -2.155 -0.704 1.00 94.38 79 LEU A N 1
ATOM 618 C CA . LEU A 1 79 ? 1.372 -2.983 -0.325 1.00 94.38 79 LEU A CA 1
ATOM 619 C C . LEU A 1 79 ? 1.505 -3.533 1.105 1.00 94.38 79 LEU A C 1
ATOM 621 O O . L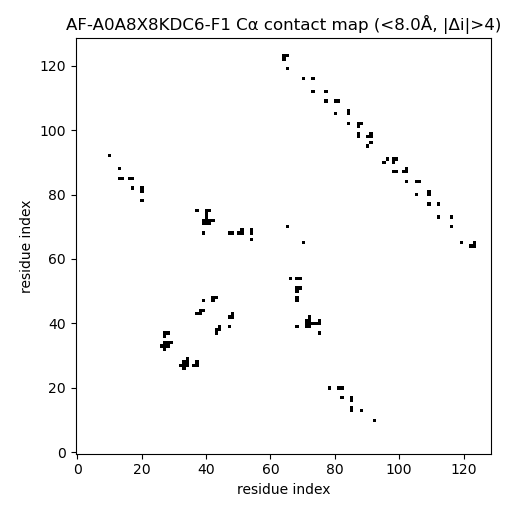EU A 1 79 ? 0.541 -3.497 1.876 1.00 94.38 79 LEU A O 1
ATOM 625 N N . LEU A 1 80 ? 2.697 -4.007 1.484 1.00 95.31 80 LEU A N 1
ATOM 626 C CA . LEU A 1 80 ? 2.962 -4.497 2.839 1.00 95.31 80 LEU A CA 1
ATOM 627 C C . LEU A 1 80 ? 2.850 -3.379 3.875 1.00 95.31 80 LEU A C 1
ATOM 629 O O . LEU A 1 80 ? 2.113 -3.526 4.849 1.00 95.31 80 LEU A O 1
ATOM 633 N N . LEU A 1 81 ? 3.538 -2.255 3.661 1.00 96.00 81 LEU A N 1
ATOM 634 C CA . LEU A 1 81 ? 3.506 -1.137 4.602 1.00 96.00 81 LEU A CA 1
ATOM 635 C C . LEU A 1 81 ? 2.097 -0.545 4.721 1.00 96.00 81 LEU A C 1
ATOM 637 O O . LEU A 1 81 ? 1.668 -0.246 5.829 1.00 96.00 81 LEU A O 1
ATOM 641 N N . ALA A 1 82 ? 1.346 -0.439 3.623 1.00 96.06 82 ALA A N 1
ATOM 642 C CA . ALA A 1 82 ? -0.042 0.021 3.635 1.00 96.06 82 ALA A CA 1
ATOM 643 C C . ALA A 1 82 ? -0.938 -0.916 4.456 1.00 96.06 82 ALA A C 1
ATOM 645 O O . ALA A 1 82 ? -1.727 -0.450 5.278 1.00 96.06 82 ALA A O 1
ATOM 646 N N . SER A 1 83 ? -0.752 -2.232 4.306 1.00 97.50 83 SER A N 1
ATOM 647 C CA . SER A 1 83 ? -1.475 -3.239 5.091 1.00 97.50 83 SER A CA 1
ATOM 648 C C . SER A 1 83 ? -1.183 -3.106 6.587 1.00 97.50 83 SER 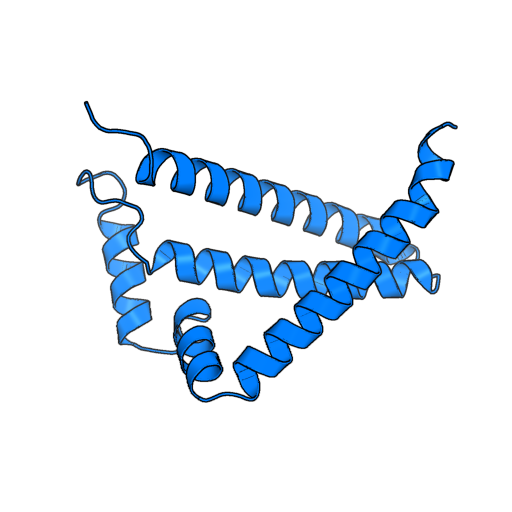A C 1
ATOM 650 O O . SER A 1 83 ? -2.112 -3.073 7.393 1.00 97.50 83 SER A O 1
ATOM 652 N N . VAL A 1 84 ? 0.090 -2.954 6.974 1.00 97.62 84 VAL A N 1
ATOM 653 C CA . VAL A 1 84 ? 0.466 -2.749 8.384 1.00 97.62 84 VAL A CA 1
ATOM 654 C C . VAL A 1 84 ? -0.099 -1.429 8.917 1.00 97.62 84 VAL A C 1
ATOM 656 O O . VAL A 1 84 ? -0.680 -1.413 9.999 1.00 97.62 84 VAL A O 1
ATOM 659 N N . THR A 1 85 ? 0.005 -0.333 8.160 1.00 97.56 85 THR A N 1
ATOM 660 C CA . THR A 1 85 ? -0.522 0.984 8.556 1.00 97.56 85 THR A CA 1
ATOM 661 C C . THR A 1 85 ? -2.018 0.936 8.845 1.00 97.56 85 THR A C 1
ATOM 663 O O . THR A 1 85 ? -2.451 1.472 9.867 1.00 97.56 85 THR A O 1
ATOM 666 N N . VAL A 1 86 ? -2.799 0.264 7.993 1.00 97.25 86 VAL A N 1
ATOM 667 C CA . VAL A 1 86 ? -4.242 0.079 8.193 1.00 97.25 86 VAL A CA 1
ATOM 668 C C . VAL A 1 86 ? -4.535 -0.761 9.433 1.00 97.25 86 VAL A C 1
ATOM 670 O O . VAL A 1 86 ? -5.390 -0.377 10.228 1.00 97.25 86 VAL A O 1
ATOM 673 N N . ILE A 1 87 ? -3.812 -1.866 9.646 1.00 97.00 87 ILE A N 1
ATOM 674 C CA . ILE A 1 87 ? -3.977 -2.696 10.850 1.00 97.00 87 ILE A CA 1
ATOM 675 C C . ILE A 1 87 ? -3.720 -1.859 12.108 1.00 97.00 87 ILE A C 1
ATOM 677 O O . ILE A 1 87 ? -4.543 -1.864 13.023 1.00 97.00 87 ILE A O 1
ATOM 681 N N . LEU A 1 88 ? -2.630 -1.081 12.141 1.00 97.25 88 LEU A N 1
ATOM 682 C CA . LEU A 1 88 ? -2.350 -0.176 13.259 1.00 97.25 88 LEU A CA 1
ATOM 683 C C . LEU A 1 88 ? -3.438 0.891 13.421 1.00 97.25 88 LEU A C 1
ATOM 685 O O . LEU A 1 88 ? -3.823 1.184 14.547 1.00 97.25 88 LEU A O 1
ATOM 689 N N . GLY A 1 89 ? -3.963 1.442 12.322 1.00 96.50 89 GLY A N 1
ATOM 690 C CA . GLY A 1 89 ? -5.054 2.420 12.348 1.00 96.50 89 GLY A CA 1
ATOM 691 C C . GLY A 1 89 ? -6.339 1.853 12.959 1.00 96.50 89 GLY A C 1
ATOM 692 O O . GLY A 1 89 ? -6.960 2.495 13.805 1.00 96.50 89 GLY A O 1
ATOM 693 N N . ILE A 1 90 ? -6.698 0.615 12.610 1.00 96.44 90 ILE A N 1
ATOM 694 C CA . ILE A 1 90 ? -7.846 -0.088 13.198 1.00 96.44 90 ILE A CA 1
ATOM 695 C C . ILE A 1 90 ? -7.608 -0.355 14.689 1.00 96.44 90 ILE A C 1
ATOM 697 O O . ILE A 1 90 ? -8.504 -0.119 15.497 1.00 96.44 90 ILE A O 1
ATOM 701 N N . LEU A 1 91 ? -6.414 -0.809 15.080 1.00 96.75 91 LEU A N 1
ATOM 702 C CA . LEU A 1 91 ? -6.080 -1.037 16.491 1.00 96.75 91 LEU A CA 1
ATOM 703 C C . LEU A 1 91 ? -6.109 0.264 17.308 1.00 96.75 91 LEU A C 1
ATOM 705 O O . LEU A 1 91 ? -6.641 0.281 18.418 1.00 96.75 91 LEU A O 1
ATOM 709 N N . LEU A 1 92 ? -5.609 1.365 16.744 1.00 95.94 92 LEU A N 1
ATOM 710 C CA . LEU A 1 92 ? -5.694 2.699 17.342 1.00 95.94 92 LEU A CA 1
ATOM 711 C C . LEU A 1 92 ? -7.145 3.138 17.531 1.00 95.94 92 LEU A C 1
ATOM 713 O O . LEU A 1 92 ? -7.500 3.619 18.605 1.00 95.94 92 LEU A O 1
ATOM 717 N N . TRP A 1 93 ? -8.000 2.907 16.532 1.00 94.50 93 TRP A N 1
ATOM 718 C CA . TRP A 1 93 ? -9.432 3.186 16.636 1.00 94.50 93 TRP A CA 1
ATOM 719 C C . TRP A 1 93 ? -10.116 2.357 17.738 1.00 94.50 93 TRP A C 1
ATOM 721 O O . TRP A 1 93 ? -11.068 2.818 18.363 1.00 94.50 93 TRP A O 1
ATOM 731 N N . ARG A 1 94 ? -9.592 1.161 18.038 1.00 94.81 94 ARG A N 1
ATOM 732 C CA . ARG A 1 94 ? -10.043 0.296 19.142 1.00 94.81 94 ARG A CA 1
ATOM 733 C C . ARG A 1 94 ? -9.432 0.642 20.508 1.00 94.81 94 ARG A C 1
ATOM 735 O O . ARG A 1 94 ? -9.748 -0.039 21.478 1.00 94.81 94 ARG A O 1
ATOM 742 N N . GLY A 1 95 ? -8.602 1.683 20.604 1.00 93.81 95 GLY A N 1
ATOM 743 C CA . GLY A 1 95 ? -8.054 2.181 21.871 1.00 93.81 95 GLY A CA 1
ATOM 744 C C . GLY A 1 95 ? -6.594 1.815 22.154 1.00 93.81 95 GLY A C 1
ATOM 745 O O . GLY A 1 95 ? -6.100 2.128 23.234 1.00 93.81 95 GLY A O 1
ATOM 746 N N . ALA A 1 96 ? -5.870 1.203 21.210 1.00 93.88 96 ALA A N 1
ATOM 747 C CA . ALA A 1 96 ? -4.449 0.877 21.374 1.00 93.88 96 ALA A CA 1
ATOM 748 C C . ALA A 1 96 ? -3.536 2.102 21.140 1.00 93.88 96 ALA A C 1
ATOM 750 O O . ALA A 1 96 ? -2.798 2.163 20.156 1.00 93.88 96 ALA A O 1
ATOM 751 N N . GLY A 1 97 ? -3.603 3.094 22.035 1.00 90.81 97 GLY A N 1
ATOM 752 C CA . GLY A 1 97 ? -2.937 4.398 21.891 1.00 90.81 97 GLY A CA 1
ATOM 753 C C . GLY A 1 97 ? -1.415 4.347 21.691 1.00 90.81 97 GLY A C 1
ATOM 754 O O . GLY A 1 97 ? -0.869 5.160 20.943 1.00 90.81 97 GLY A O 1
ATOM 755 N N . ASP A 1 98 ? -0.738 3.354 22.271 1.00 95.25 98 ASP A N 1
ATOM 756 C CA . ASP A 1 98 ? 0.726 3.198 22.201 1.00 95.25 98 ASP A CA 1
ATOM 757 C C . ASP A 1 98 ? 1.247 2.906 20.781 1.00 95.25 98 ASP A C 1
ATOM 759 O O . ASP A 1 98 ? 2.440 3.033 20.500 1.00 95.25 98 ASP A O 1
ATOM 763 N N . LEU A 1 99 ? 0.357 2.556 19.848 1.00 95.12 99 LEU A N 1
ATOM 764 C CA . LEU A 1 99 ? 0.695 2.310 18.444 1.00 95.12 99 LEU A CA 1
ATOM 765 C C . LEU A 1 99 ? 0.804 3.598 17.612 1.00 95.12 99 LEU A C 1
ATOM 767 O O . LEU A 1 99 ? 1.230 3.549 16.455 1.00 95.12 99 LEU A O 1
ATOM 771 N N . LEU A 1 100 ? 0.440 4.756 18.174 1.00 95.19 100 LEU A N 1
ATOM 772 C CA . LEU A 1 100 ? 0.363 6.021 17.444 1.00 95.19 100 LEU A CA 1
ATOM 773 C C . LEU A 1 100 ? 1.705 6.461 16.830 1.00 95.19 100 LEU A C 1
ATOM 775 O O . LEU A 1 100 ? 1.695 6.877 15.666 1.00 95.19 100 LEU A O 1
ATOM 779 N N . PRO A 1 101 ? 2.859 6.371 17.528 1.00 97.38 101 PRO A N 1
ATOM 780 C CA . PRO A 1 101 ? 4.146 6.717 16.930 1.00 97.38 101 PRO A CA 1
ATOM 781 C C . PRO A 1 101 ? 4.464 5.833 15.720 1.00 97.38 101 PRO A C 1
ATOM 783 O O . PRO A 1 101 ? 4.824 6.346 14.665 1.00 97.38 101 PRO A O 1
ATOM 786 N N . TRP A 1 102 ? 4.233 4.522 15.836 1.00 96.81 102 TRP A N 1
ATOM 787 C CA . TRP A 1 102 ? 4.481 3.552 14.767 1.00 96.81 102 TRP A CA 1
ATOM 788 C C . TRP A 1 102 ? 3.601 3.795 13.544 1.00 96.81 102 TRP A C 1
ATOM 790 O O . TRP A 1 102 ? 4.098 3.811 12.419 1.00 96.81 102 TRP A O 1
ATOM 800 N N . HIS A 1 103 ? 2.309 4.053 13.759 1.00 96.75 103 HIS A N 1
ATOM 801 C CA . HIS A 1 103 ? 1.382 4.391 12.683 1.00 96.75 103 HIS A CA 1
ATOM 802 C C . HIS A 1 103 ? 1.820 5.661 11.937 1.00 96.75 103 HIS A C 1
ATOM 804 O O . HIS A 1 103 ? 1.854 5.674 10.708 1.00 96.75 103 HIS A O 1
ATOM 810 N N . ARG A 1 104 ? 2.238 6.710 12.663 1.00 96.00 104 ARG A N 1
ATOM 811 C CA . ARG A 1 104 ? 2.753 7.952 12.059 1.00 96.00 104 ARG A CA 1
ATOM 812 C C . ARG A 1 104 ? 4.041 7.726 11.272 1.00 96.00 104 ARG A C 1
ATOM 814 O O . ARG A 1 104 ? 4.173 8.247 10.167 1.00 96.00 104 ARG A O 1
ATOM 821 N N . THR A 1 105 ? 4.973 6.946 11.814 1.00 97.06 105 THR A N 1
ATOM 822 C CA . THR A 1 105 ? 6.224 6.605 11.128 1.00 97.06 105 THR A CA 1
ATOM 823 C C . THR A 1 105 ? 5.949 5.860 9.825 1.00 97.06 105 THR A C 1
ATOM 825 O O . THR A 1 105 ? 6.495 6.228 8.787 1.00 97.06 105 THR A O 1
ATOM 828 N N . LEU A 1 106 ? 5.062 4.862 9.839 1.00 96.25 106 LEU A N 1
ATOM 829 C CA . LEU A 1 106 ? 4.693 4.132 8.625 1.00 96.25 106 LEU A CA 1
ATOM 830 C C . LEU A 1 106 ? 3.969 5.015 7.604 1.00 96.25 106 LEU A C 1
ATOM 832 O O . LEU A 1 106 ? 4.270 4.924 6.415 1.00 96.25 106 LEU A O 1
ATOM 836 N N . ALA A 1 107 ? 3.081 5.907 8.046 1.00 95.12 107 ALA A N 1
ATOM 837 C CA . ALA A 1 107 ? 2.434 6.876 7.164 1.00 95.12 107 ALA A CA 1
ATOM 838 C C . ALA A 1 107 ? 3.458 7.797 6.472 1.00 95.12 107 ALA A C 1
ATOM 840 O O . ALA A 1 107 ? 3.347 8.049 5.272 1.00 95.12 107 ALA A O 1
ATOM 841 N N . ALA A 1 108 ? 4.498 8.240 7.187 1.00 95.31 108 ALA A N 1
ATOM 842 C CA . ALA A 1 108 ? 5.582 9.032 6.605 1.00 95.31 108 ALA A CA 1
ATOM 843 C C . ALA A 1 108 ? 6.408 8.235 5.577 1.00 95.31 108 ALA A C 1
ATOM 845 O O . ALA A 1 108 ? 6.730 8.756 4.509 1.00 95.31 108 ALA A O 1
ATOM 846 N N . PHE A 1 109 ? 6.706 6.960 5.853 1.00 94.19 109 PHE A N 1
ATOM 847 C CA . PHE A 1 109 ? 7.370 6.084 4.882 1.00 94.19 109 PHE A CA 1
ATOM 848 C C . PHE A 1 109 ? 6.521 5.858 3.627 1.00 94.19 109 PHE A C 1
ATOM 850 O O . PHE A 1 109 ? 7.048 5.918 2.519 1.00 94.19 109 PHE A O 1
ATOM 857 N N . LEU A 1 110 ? 5.212 5.639 3.779 1.00 94.69 110 LEU A N 1
ATOM 858 C CA . LEU A 1 110 ? 4.291 5.500 2.649 1.00 94.69 110 LEU A CA 1
ATOM 859 C C . LEU A 1 110 ? 4.230 6.771 1.803 1.00 94.69 110 LEU A C 1
ATOM 861 O O . LEU A 1 110 ? 4.258 6.677 0.577 1.00 94.69 110 LEU A O 1
ATOM 865 N N . LEU A 1 111 ? 4.214 7.946 2.436 1.00 93.75 111 LEU A N 1
ATOM 866 C CA . LEU A 1 111 ? 4.283 9.223 1.731 1.00 93.75 111 LEU A CA 1
ATOM 867 C C . LEU A 1 111 ? 5.583 9.349 0.926 1.00 93.75 111 LEU A C 1
ATOM 869 O O . LEU A 1 111 ? 5.539 9.721 -0.244 1.00 93.75 111 LEU A O 1
ATOM 873 N N . LEU A 1 112 ? 6.730 8.994 1.513 1.00 91.25 112 LEU A N 1
ATOM 874 C CA . LEU A 1 112 ? 8.012 9.008 0.805 1.00 91.25 112 LEU A CA 1
ATOM 875 C C . LEU A 1 112 ? 8.004 8.060 -0.402 1.00 91.25 112 LEU A C 1
ATOM 877 O O . LEU A 1 112 ? 8.407 8.456 -1.494 1.00 91.25 112 LEU A O 1
ATOM 881 N N . LEU A 1 113 ? 7.525 6.825 -0.226 1.00 87.31 113 LEU A N 1
ATOM 882 C CA . LEU A 1 113 ? 7.413 5.855 -1.319 1.00 87.31 113 LEU A CA 1
ATOM 883 C C . LEU A 1 113 ? 6.489 6.357 -2.431 1.00 87.31 113 LEU A C 1
ATOM 885 O O . LEU A 1 113 ? 6.811 6.197 -3.606 1.00 87.31 113 LEU A O 1
ATOM 889 N N . TRP A 1 114 ? 5.379 6.998 -2.068 1.00 89.69 114 TRP A N 1
ATOM 890 C CA . TRP A 1 114 ? 4.457 7.590 -3.029 1.00 89.69 114 TRP A CA 1
ATOM 891 C C . TRP A 1 114 ? 5.101 8.742 -3.811 1.00 89.69 114 TRP A C 1
ATOM 893 O O . TRP A 1 114 ? 4.989 8.778 -5.033 1.00 89.69 114 TRP A O 1
ATOM 903 N N . ILE A 1 115 ? 5.842 9.634 -3.141 1.00 88.81 115 ILE A N 1
ATOM 904 C CA . ILE A 1 115 ? 6.583 10.724 -3.799 1.00 88.81 115 ILE A CA 1
ATOM 905 C C . ILE A 1 115 ? 7.619 10.161 -4.779 1.00 88.81 115 ILE A C 1
ATOM 907 O O . ILE A 1 115 ? 7.718 10.644 -5.906 1.00 88.81 115 ILE A O 1
ATOM 911 N N . LEU A 1 116 ? 8.371 9.132 -4.377 1.00 82.12 116 LEU A N 1
ATOM 912 C CA . LEU A 1 116 ? 9.344 8.476 -5.254 1.00 82.12 116 LEU A CA 1
ATOM 913 C C . LEU A 1 116 ? 8.660 7.852 -6.477 1.00 82.12 116 LEU A C 1
ATOM 915 O O . LEU A 1 116 ? 9.098 8.077 -7.603 1.00 82.12 116 LEU A O 1
ATOM 919 N N . HIS A 1 117 ? 7.561 7.125 -6.269 1.00 81.12 117 HIS A N 1
ATOM 920 C CA . HIS A 1 117 ? 6.780 6.531 -7.353 1.00 81.12 117 HIS A CA 1
ATOM 921 C C . HIS A 1 117 ? 6.216 7.592 -8.313 1.00 81.12 117 HIS A C 1
ATOM 923 O O . HIS A 1 117 ? 6.293 7.424 -9.532 1.00 81.12 117 HIS A O 1
ATOM 929 N N . LEU A 1 118 ? 5.712 8.714 -7.788 1.00 85.06 118 LEU A N 1
ATOM 930 C CA . LEU A 1 118 ? 5.236 9.837 -8.593 1.00 85.06 118 LEU A CA 1
ATOM 931 C C . LEU A 1 118 ? 6.371 10.456 -9.419 1.00 85.06 118 LEU A C 1
ATOM 933 O O . LEU A 1 118 ? 6.203 10.676 -10.616 1.00 85.06 118 LEU A O 1
ATOM 937 N N . ALA A 1 119 ? 7.533 10.698 -8.807 1.00 82.00 119 ALA A N 1
ATOM 938 C CA . ALA A 1 119 ? 8.696 11.245 -9.499 1.00 82.00 119 ALA A CA 1
ATOM 939 C C . ALA A 1 119 ? 9.144 10.337 -10.655 1.00 82.00 119 ALA A C 1
ATOM 941 O O . ALA A 1 119 ? 9.358 10.819 -11.767 1.00 82.00 119 ALA A O 1
ATOM 942 N N . PHE A 1 120 ? 9.221 9.023 -10.424 1.00 74.69 120 PHE A N 1
ATOM 943 C C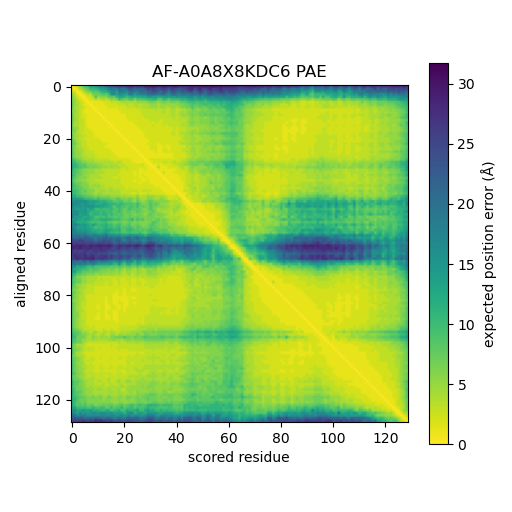A . PHE A 1 120 ? 9.553 8.055 -11.472 1.00 74.69 120 PHE A CA 1
ATOM 944 C C . PHE A 1 120 ? 8.501 8.023 -12.581 1.00 74.69 120 PHE A C 1
ATOM 946 O O . PHE A 1 120 ? 8.853 8.067 -13.757 1.00 74.69 120 PHE A O 1
ATOM 953 N N . SER A 1 121 ? 7.217 8.042 -12.220 1.00 77.44 121 SER A N 1
ATOM 954 C CA . SER A 1 121 ? 6.119 8.057 -13.190 1.00 77.44 121 SER A CA 1
ATOM 955 C C . SER A 1 121 ? 6.165 9.292 -14.089 1.00 77.44 121 SER A C 1
ATOM 957 O O . SER A 1 121 ? 5.989 9.170 -15.301 1.00 77.44 121 SER A O 1
ATOM 959 N N . ILE A 1 122 ? 6.447 10.469 -13.518 1.00 82.31 122 ILE A N 1
ATOM 960 C CA . ILE A 1 122 ? 6.599 11.721 -14.270 1.00 82.31 122 ILE A CA 1
ATOM 961 C C . ILE A 1 122 ? 7.782 11.629 -15.232 1.00 82.31 122 ILE A C 1
ATOM 963 O O . ILE A 1 122 ? 7.627 11.973 -16.397 1.00 82.31 122 ILE A O 1
ATOM 967 N N . ILE A 1 123 ? 8.941 11.151 -14.772 1.00 75.44 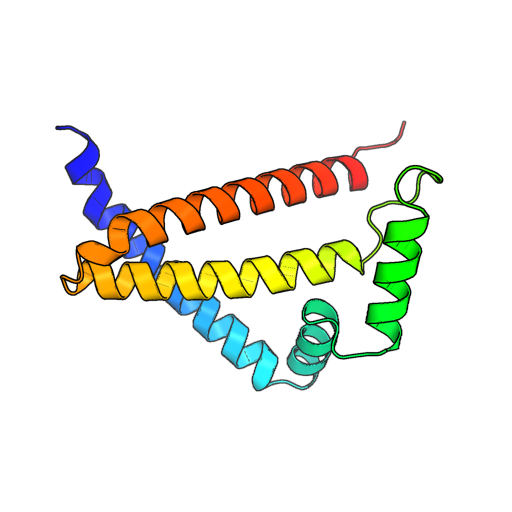123 ILE A N 1
ATOM 968 C CA . ILE A 1 123 ? 10.137 10.996 -15.615 1.00 75.44 123 ILE A CA 1
ATOM 969 C C . ILE A 1 123 ? 9.859 10.053 -16.792 1.00 75.44 123 ILE A C 1
ATOM 971 O O . ILE A 1 123 ? 10.265 10.337 -17.920 1.00 75.44 123 ILE A O 1
ATOM 975 N N . ASP A 1 124 ? 9.149 8.952 -16.542 1.00 69.62 124 ASP A N 1
ATOM 976 C CA . ASP A 1 124 ? 8.883 7.938 -17.558 1.00 69.62 124 ASP A CA 1
ATOM 977 C C . ASP A 1 124 ? 7.848 8.388 -18.605 1.00 69.62 124 ASP A C 1
ATOM 979 O O . ASP A 1 124 ? 7.967 8.024 -19.777 1.00 69.62 124 ASP A O 1
ATOM 983 N N . HIS A 1 125 ? 6.866 9.204 -18.209 1.00 76.75 125 HIS A N 1
ATOM 984 C CA . HIS A 1 125 ? 5.769 9.661 -19.076 1.00 76.75 125 HIS A CA 1
ATOM 985 C C . HIS A 1 125 ? 5.931 11.107 -19.559 1.00 76.75 125 HIS A C 1
ATOM 987 O O . HIS A 1 125 ? 5.038 11.639 -20.224 1.00 76.75 125 HIS A O 1
ATOM 993 N N . TRP A 1 126 ? 7.053 11.761 -19.241 1.00 77.38 126 TRP A N 1
ATOM 994 C CA . TRP A 1 126 ? 7.308 13.119 -19.702 1.00 77.38 126 TRP A CA 1
ATOM 995 C C . TRP A 1 126 ? 7.376 13.150 -21.237 1.00 77.38 126 TRP A C 1
ATOM 997 O O . TRP A 1 126 ? 8.129 12.361 -21.824 1.00 77.38 126 TRP A O 1
ATOM 1007 N N . PRO A 1 127 ? 6.643 14.054 -21.916 1.00 68.56 127 PRO A N 1
ATOM 1008 C CA . PRO A 1 127 ? 6.699 14.166 -23.367 1.00 68.56 127 PRO A CA 1
ATOM 1009 C C . PRO A 1 127 ? 8.130 14.493 -23.802 1.00 68.56 127 PRO A C 1
ATOM 1011 O O . PRO A 1 127 ? 8.658 15.565 -23.494 1.00 68.56 127 PRO A O 1
ATOM 1014 N N . ARG A 1 128 ? 8.777 13.565 -24.510 1.00 70.56 128 ARG A N 1
ATOM 1015 C CA . ARG A 1 128 ? 10.074 13.827 -25.140 1.00 70.56 128 ARG A CA 1
ATOM 1016 C C . ARG A 1 128 ? 9.808 14.653 -26.400 1.00 70.56 128 ARG A C 1
ATOM 1018 O O . ARG A 1 128 ? 9.065 14.196 -27.266 1.00 70.56 128 ARG A O 1
ATOM 1025 N N . ARG A 1 129 ? 10.340 15.877 -26.444 1.00 55.09 129 ARG A N 1
ATOM 1026 C CA . ARG A 1 129 ? 10.386 16.698 -27.663 1.00 55.09 129 ARG A CA 1
ATOM 1027 C C . ARG A 1 129 ? 11.495 16.211 -28.581 1.00 55.09 129 ARG A C 1
ATOM 1029 O O . ARG A 1 129 ? 12.537 15.787 -28.033 1.00 55.09 129 ARG A O 1
#

Organism: Acidithiobacillus ferridurans (NCBI:txid1232575)

Foldseek 3Di:
DPCVVCVVVVLVVLVVLQVVLVVLVCPLPVDPVSVVLVCQLVVVDPVLVVVVVVCVVCPPPDLDQPPRNVLSPLVSVLSVLSNVLSVLSVVVVVPPVVCVVVSVVSVVVNVVSVVVSVVSVCSRPPDDD

Secondary structure (DSSP, 8-state):
-GGGGGHHHHHHHHHHHHHHHHHHHHHHHHSHHHHHHHHHHTT-SHHHHHHHHHHHHTTTTS-----SHHHHHHHHHHHHHHHHHHHHHHHHHTT-GGGHHHHHHHHHHHHHHHHHHHHHHHHHHS---

Mean predicted aligned error: 6.79 Å

Sequence (129 aa):
MGWIWLLPFHIIDGLVAALFLAGEWSWLLGSGAGRRSAARIFLLSATTRRRVVRQWRHLGRDGTLLREGLDAAVAGVFLLLASVTVILGILLWRGAGDLLPWHRTLAAFLLLLWILHLAFSIIDHWPRR

Solvent-accessible surface area (backbone atoms only — not comparable to full-atom values): 7130 Å² total; per-residue (Å²): 129,78,67,67,75,47,48,66,54,54,52,52,54,45,51,53,51,44,53,51,51,53,50,49,52,48,41,30,70,72,35,78,68,24,40,55,49,45,33,46,21,65,43,69,35,73,68,41,43,54,45,31,56,51,50,65,76,45,66,88,75,56,97,67,57,86,72,66,33,61,54,26,41,50,51,34,52,48,53,52,52,51,52,51,33,39,53,44,50,54,42,39,76,74,64,46,64,87,46,50,66,58,34,52,53,46,51,52,51,51,50,51,53,50,52,52,51,50,53,51,49,48,67,63,67,52,84,81,129

pLDDT: mean 85.06, std 13.25, range [49.78, 97.75]

Nearest PDB structures (foldseek):
  9bia-assembly1_C  TM=3.325E-01  e=2.935E+00  Mus musculus
  7zjh-assembly1_C  TM=3.272E-01  e=2.781E+00  Rattus norvegicus
  6bwm-assembly1_B  TM=2.141E-01  e=4.054E+00  Oryctolagus cuniculus